Protein AF-A0A348USN7-F1 (afdb_monomer_lite)

Radius of gyration: 13.19 Å; chains: 1; bounding box: 30×33×33 Å

Foldseek 3Di:
DVVLLVLLVVLLVVDPQWDWDWDDDALAWIWIFIARNLQDPDPGQKIWIFGHVPVVQTKIKIKGQPVQFDDPVLQFDFDDLPPVGGIITMHIGRDDDPVVSVVVSVRSVSSNVSRND

Structure (mmCIF, N/CA/C/O backbone):
data_AF-A0A348USN7-F1
#
_entry.id   AF-A0A348USN7-F1
#
loop_
_atom_site.group_PDB
_atom_site.id
_atom_site.type_symbol
_atom_site.label_atom_id
_atom_site.label_alt_id
_atom_site.label_comp_id
_atom_site.label_asym_id
_atom_site.label_entity_id
_atom_site.label_seq_id
_atom_site.pdbx_PDB_ins_code
_atom_site.Cartn_x
_atom_site.Cartn_y
_atom_site.Cartn_z
_atom_site.occupancy
_atom_site.B_iso_or_equiv
_atom_site.auth_seq_id
_atom_site.auth_comp_id
_atom_site.auth_asym_id
_atom_site.auth_atom_id
_atom_site.pdbx_PDB_model_num
ATOM 1 N N . THR A 1 1 ? 11.207 -1.576 -9.093 1.00 89.50 1 THR A N 1
ATOM 2 C CA . THR A 1 1 ? 10.156 -1.742 -8.058 1.00 89.50 1 THR A CA 1
ATOM 3 C C . THR A 1 1 ? 10.518 -2.556 -6.808 1.00 89.50 1 THR A 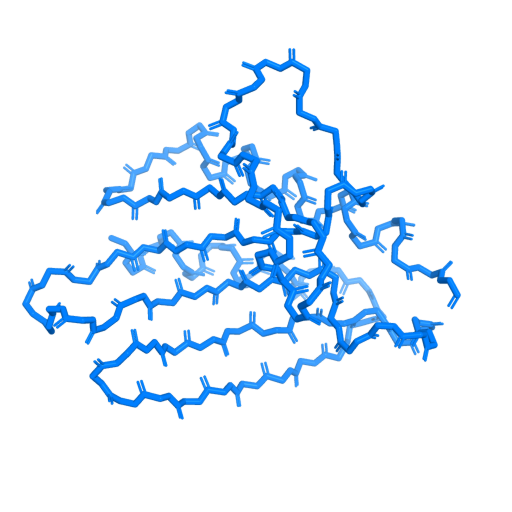C 1
ATOM 5 O O . THR A 1 1 ? 10.077 -2.179 -5.731 1.00 89.50 1 THR A O 1
ATOM 8 N N . ARG A 1 2 ? 11.350 -3.619 -6.836 1.00 93.31 2 ARG A N 1
ATOM 9 C CA . ARG A 1 2 ? 11.640 -4.427 -5.611 1.00 93.31 2 ARG A CA 1
ATOM 10 C C . ARG A 1 2 ? 12.094 -3.617 -4.381 1.00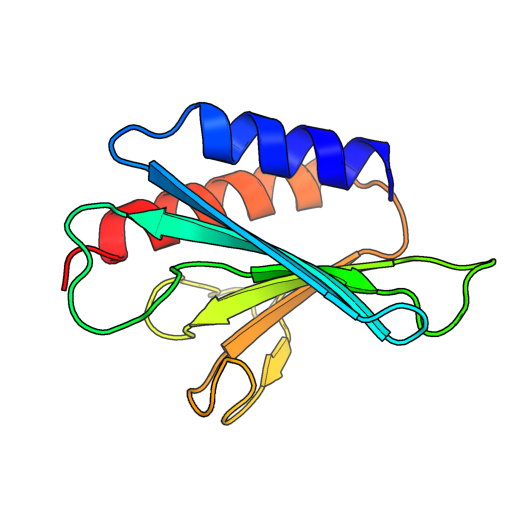 93.31 2 ARG A C 1
ATOM 12 O O . ARG A 1 2 ? 11.615 -3.870 -3.282 1.00 93.31 2 ARG A O 1
ATOM 19 N N . LYS A 1 3 ? 13.022 -2.664 -4.562 1.00 96.50 3 LYS A N 1
ATOM 20 C CA . LYS A 1 3 ? 13.516 -1.787 -3.479 1.00 96.50 3 LYS A CA 1
ATOM 21 C C . LYS A 1 3 ? 12.367 -0.990 -2.851 1.00 96.50 3 LYS A C 1
ATOM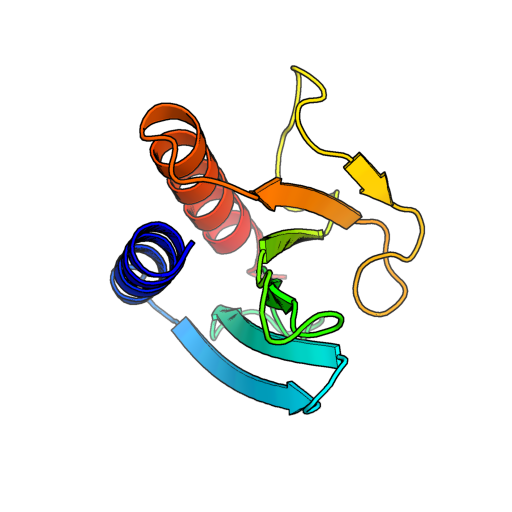 23 O O . LYS A 1 3 ? 12.215 -1.017 -1.636 1.00 96.50 3 LYS A O 1
ATOM 28 N N . ALA A 1 4 ? 11.542 -0.366 -3.692 1.00 97.19 4 ALA A N 1
ATOM 29 C CA . ALA A 1 4 ? 10.353 0.379 -3.290 1.00 97.19 4 ALA A CA 1
ATOM 30 C C . ALA A 1 4 ? 9.405 -0.477 -2.441 1.00 97.19 4 ALA A C 1
ATOM 32 O O . ALA A 1 4 ? 9.103 -0.115 -1.308 1.00 97.19 4 ALA A O 1
ATOM 33 N N . PHE A 1 5 ? 9.037 -1.666 -2.929 1.00 97.31 5 PHE A N 1
ATOM 34 C CA . PHE A 1 5 ? 8.171 -2.589 -2.192 1.00 97.31 5 PHE A CA 1
ATOM 35 C C . PHE A 1 5 ? 8.732 -2.930 -0.806 1.00 97.31 5 PHE A C 1
ATOM 37 O O . PHE A 1 5 ? 8.025 -2.844 0.194 1.00 97.31 5 PHE A O 1
ATOM 44 N N . THR A 1 6 ? 10.022 -3.278 -0.726 1.00 97.12 6 THR A N 1
ATOM 45 C CA . THR A 1 6 ? 10.671 -3.583 0.557 1.00 97.12 6 THR A CA 1
ATOM 46 C C . THR A 1 6 ? 10.632 -2.393 1.513 1.00 97.12 6 THR A C 1
ATOM 48 O O . THR A 1 6 ? 10.382 -2.579 2.698 1.00 97.12 6 THR A O 1
ATOM 51 N N . GLU A 1 7 ? 10.853 -1.172 1.028 1.00 98.50 7 GLU A N 1
ATOM 52 C CA . GLU A 1 7 ? 10.796 0.023 1.870 1.00 98.50 7 GLU A CA 1
ATOM 53 C C . GLU A 1 7 ? 9.389 0.340 2.382 1.00 98.50 7 GLU A C 1
ATOM 55 O O . GLU A 1 7 ? 9.249 0.708 3.549 1.00 98.50 7 GLU A O 1
ATOM 60 N N . LEU A 1 8 ? 8.362 0.169 1.548 1.00 98.38 8 LEU A N 1
ATOM 61 C CA . LEU A 1 8 ? 6.964 0.366 1.939 1.00 98.38 8 LEU A CA 1
ATOM 62 C C . LEU A 1 8 ? 6.527 -0.681 2.970 1.00 98.38 8 LEU A C 1
ATOM 64 O O . LEU A 1 8 ? 5.983 -0.331 4.014 1.00 98.38 8 LEU A O 1
ATOM 68 N N . VAL A 1 9 ? 6.840 -1.959 2.737 1.00 96.56 9 VAL A N 1
ATOM 69 C CA . VAL A 1 9 ? 6.549 -3.043 3.690 1.00 96.56 9 VAL A CA 1
ATOM 70 C C . VAL A 1 9 ? 7.300 -2.842 5.006 1.00 96.56 9 VAL A C 1
ATOM 72 O O . VAL A 1 9 ? 6.721 -3.006 6.079 1.00 96.56 9 VAL A O 1
ATOM 75 N N . ASN A 1 10 ? 8.577 -2.457 4.950 1.00 97.94 10 ASN A N 1
ATOM 76 C CA . ASN A 1 10 ? 9.351 -2.162 6.154 1.00 97.94 10 ASN A CA 1
ATOM 77 C C . ASN A 1 10 ? 8.734 -1.009 6.942 1.00 97.94 10 ASN A C 1
ATOM 79 O O . ASN A 1 10 ? 8.638 -1.118 8.159 1.00 97.94 10 ASN A O 1
ATOM 83 N N . HIS A 1 11 ? 8.291 0.054 6.263 1.00 98.56 11 HIS A N 1
ATOM 84 C CA . HIS A 1 11 ? 7.602 1.174 6.899 1.00 98.56 11 HIS A CA 1
ATOM 85 C C . HIS A 1 11 ? 6.321 0.726 7.600 1.00 98.56 11 HIS A C 1
ATOM 87 O O . HIS A 1 11 ? 6.155 0.997 8.785 1.00 98.56 11 HIS A O 1
ATOM 93 N N . VAL A 1 12 ? 5.466 -0.043 6.920 1.00 98.12 12 VAL A N 1
ATOM 94 C CA . VAL A 1 12 ? 4.246 -0.605 7.523 1.00 98.12 12 VAL A CA 1
ATOM 95 C C . VAL A 1 12 ? 4.564 -1.442 8.763 1.00 98.12 12 VAL A C 1
ATOM 97 O O . VAL A 1 12 ? 3.884 -1.317 9.775 1.00 98.12 12 VAL A O 1
ATOM 100 N N . ASN A 1 13 ? 5.629 -2.244 8.726 1.00 96.31 13 ASN A N 1
ATOM 101 C CA . ASN A 1 13 ? 6.066 -3.046 9.872 1.00 96.31 13 ASN 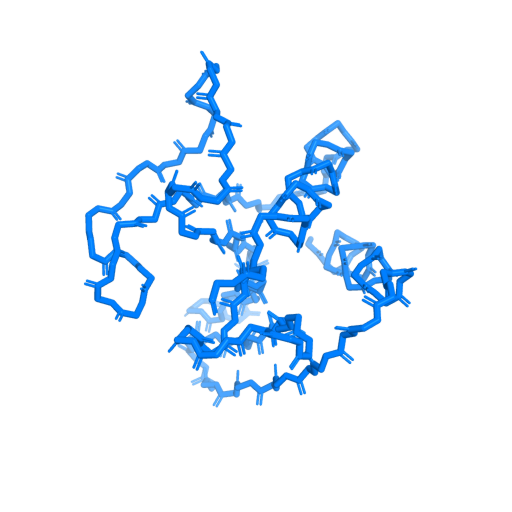A CA 1
ATOM 102 C C . ASN A 1 13 ? 6.605 -2.214 11.052 1.00 96.31 13 ASN A C 1
ATOM 104 O O . ASN A 1 13 ? 6.817 -2.774 12.127 1.00 96.31 13 ASN A O 1
ATOM 108 N N . THR A 1 14 ? 6.849 -0.909 10.878 1.00 97.88 14 THR A N 1
ATOM 109 C CA . THR A 1 14 ? 7.182 -0.004 11.993 1.00 97.88 14 THR A CA 1
ATOM 110 C C . THR A 1 14 ? 5.953 0.539 12.719 1.00 97.88 14 THR A C 1
ATOM 112 O O . THR A 1 14 ? 6.085 1.034 13.838 1.00 97.88 14 THR A O 1
ATOM 115 N N . LEU A 1 15 ? 4.768 0.445 12.109 1.00 97.88 15 LEU A N 1
ATOM 116 C CA . LEU A 1 15 ? 3.520 0.919 12.698 1.00 97.88 15 LEU A CA 1
ATOM 117 C C . LEU A 1 15 ? 3.055 -0.055 13.790 1.00 97.88 15 LEU A C 1
ATOM 119 O O . LEU A 1 15 ? 3.184 -1.275 13.657 1.00 97.88 15 LEU A O 1
ATOM 123 N N . SER A 1 16 ? 2.518 0.478 14.890 1.00 96.38 16 SER A N 1
ATOM 124 C CA . SER A 1 16 ? 1.938 -0.350 15.949 1.00 96.38 16 SER A CA 1
ATOM 125 C C . SER A 1 16 ? 0.579 -0.899 15.528 1.00 96.38 16 SER A C 1
ATOM 127 O O . SER A 1 16 ? -0.071 -0.371 14.627 1.00 96.38 16 SER A O 1
ATOM 129 N N . ASP A 1 17 ? 0.130 -1.954 16.209 1.00 96.88 17 ASP A N 1
ATOM 130 C CA . ASP A 1 17 ? -1.247 -2.436 16.076 1.00 96.88 17 ASP A CA 1
ATOM 131 C C . ASP A 1 17 ? -1.602 -2.856 14.642 1.00 96.88 17 ASP A C 1
ATOM 133 O O . ASP A 1 17 ? -2.698 -2.598 14.154 1.00 96.88 17 ASP A O 1
ATOM 137 N N . ILE A 1 18 ? -0.672 -3.536 13.967 1.00 96.81 18 ILE A N 1
ATOM 138 C CA . ILE A 1 18 ? -0.838 -4.024 12.596 1.00 96.81 18 ILE A CA 1
ATOM 139 C C . ILE A 1 18 ? -1.122 -5.529 12.569 1.00 96.81 18 ILE A C 1
ATOM 141 O O . ILE A 1 18 ? -0.441 -6.326 13.215 1.00 96.81 18 ILE A O 1
ATOM 145 N N . ALA A 1 19 ? -2.089 -5.920 11.742 1.00 95.88 19 ALA A N 1
ATOM 146 C CA . ALA A 1 19 ? -2.224 -7.263 11.193 1.00 95.88 19 ALA A CA 1
ATOM 147 C C . ALA A 1 19 ? -1.984 -7.221 9.677 1.00 95.88 19 ALA A C 1
ATOM 149 O O . ALA A 1 19 ? -2.288 -6.225 9.021 1.00 95.88 19 ALA A O 1
ATOM 150 N N . LEU A 1 20 ? -1.441 -8.303 9.118 1.00 95.31 20 LEU A N 1
ATOM 151 C CA . LEU A 1 20 ? -1.073 -8.382 7.706 1.00 95.31 20 LEU A CA 1
ATOM 152 C C . LEU A 1 20 ? -1.754 -9.569 7.039 1.00 95.31 20 LEU A C 1
ATOM 154 O O . LEU A 1 20 ? -1.688 -10.691 7.544 1.00 95.31 20 LEU A O 1
ATOM 158 N N . GLU A 1 21 ? -2.339 -9.324 5.874 1.00 96.69 21 GLU A N 1
ATOM 159 C CA . GLU A 1 21 ? -2.796 -10.361 4.958 1.00 96.69 21 GLU A CA 1
ATOM 160 C C . GLU A 1 21 ? -1.978 -10.300 3.662 1.00 96.69 21 GLU A C 1
ATOM 162 O O . GLU A 1 21 ? -1.680 -9.226 3.136 1.00 96.69 21 GLU A O 1
ATOM 167 N N . PHE A 1 22 ? -1.617 -11.471 3.139 1.00 96.75 22 PHE A N 1
ATOM 168 C CA . PHE A 1 22 ? -0.993 -11.607 1.830 1.00 96.75 22 PHE A CA 1
ATOM 169 C C . PHE A 1 22 ? -1.927 -12.364 0.891 1.00 96.75 22 PHE A C 1
ATOM 171 O O . PHE A 1 22 ? -2.339 -13.484 1.200 1.00 96.75 22 PHE A O 1
ATOM 178 N N . VAL A 1 23 ? -2.230 -11.773 -0.264 1.00 97.56 23 VAL A N 1
ATOM 179 C CA . VAL A 1 23 ? -3.094 -12.378 -1.283 1.00 97.56 23 VAL A CA 1
ATOM 180 C C . VAL A 1 23 ? -2.305 -12.539 -2.573 1.00 97.56 23 VAL A C 1
ATOM 182 O O . VAL A 1 23 ? -1.843 -11.569 -3.160 1.00 97.56 23 VAL A O 1
ATOM 185 N N . SER A 1 24 ? -2.160 -13.784 -3.019 1.00 96.81 24 SER A N 1
ATOM 186 C CA . SER A 1 24 ? -1.445 -14.128 -4.247 1.00 96.81 24 SER A CA 1
ATOM 187 C C . SER A 1 24 ? -2.429 -14.446 -5.364 1.00 96.81 24 SER A C 1
ATOM 189 O O . SER A 1 24 ? -3.272 -15.336 -5.219 1.00 96.81 24 SER A O 1
ATOM 191 N N . ARG A 1 25 ? -2.303 -13.735 -6.484 1.00 95.38 25 ARG A N 1
ATOM 192 C CA . ARG A 1 25 ? -3.020 -13.982 -7.737 1.00 95.38 25 ARG A CA 1
ATOM 193 C C . ARG A 1 25 ? -1.986 -14.012 -8.873 1.00 95.38 25 ARG A C 1
ATOM 195 O O . ARG A 1 25 ? -1.774 -12.986 -9.511 1.00 95.38 25 ARG A O 1
ATOM 202 N N . PRO A 1 26 ? -1.296 -15.146 -9.100 1.00 93.88 26 PRO A N 1
ATOM 203 C CA . PRO A 1 26 ? -0.253 -15.239 -10.124 1.00 93.88 26 PRO A CA 1
ATOM 204 C C . PRO A 1 26 ? -0.759 -14.822 -11.510 1.00 93.88 26 PRO A C 1
ATOM 206 O O . PRO A 1 26 ? -1.855 -15.231 -11.899 1.00 93.88 26 PRO A O 1
ATOM 209 N N . GLY A 1 27 ? 0.029 -14.025 -12.238 1.00 94.19 27 GLY A N 1
ATOM 210 C CA . GLY A 1 27 ? -0.387 -13.431 -13.515 1.00 94.19 27 GLY A CA 1
ATOM 211 C C . GLY A 1 27 ? -1.342 -12.236 -13.379 1.00 94.19 27 GLY A C 1
ATOM 212 O O . GLY A 1 27 ? -1.916 -11.801 -14.372 1.00 94.19 27 GLY A O 1
ATOM 213 N N . VAL A 1 28 ? -1.584 -11.762 -12.149 1.00 95.44 28 VAL A N 1
ATOM 214 C CA . VAL A 1 28 ? -2.440 -10.605 -11.848 1.00 95.44 28 VAL A CA 1
ATOM 215 C C . VAL A 1 28 ? -1.749 -9.692 -10.839 1.00 95.44 28 VAL A C 1
ATOM 217 O O . VAL A 1 28 ? -1.303 -8.610 -11.198 1.00 95.44 28 VAL A O 1
ATOM 220 N N . SER A 1 29 ? -1.648 -10.105 -9.571 1.00 97.19 29 SER A N 1
ATOM 221 C CA . SER A 1 29 ? -0.915 -9.347 -8.555 1.00 97.19 29 SER A CA 1
ATOM 222 C C . SER A 1 29 ? -0.569 -10.166 -7.311 1.00 97.19 29 SER A C 1
ATOM 224 O O . SER A 1 29 ? -1.199 -11.182 -6.997 1.00 97.19 29 SER A O 1
ATOM 226 N N . TYR A 1 30 ? 0.422 -9.685 -6.566 1.00 97.19 30 TYR A N 1
ATOM 227 C CA . TYR A 1 30 ? 0.729 -10.118 -5.207 1.00 97.19 30 TYR A CA 1
ATOM 228 C C . TYR A 1 30 ? 0.467 -8.953 -4.257 1.00 97.19 30 TYR A C 1
ATOM 230 O O . TYR A 1 30 ? 1.221 -7.980 -4.238 1.00 97.19 30 TYR A O 1
ATOM 238 N N . SER A 1 31 ? -0.603 -9.061 -3.476 1.00 97.62 31 SER A N 1
ATOM 239 C CA . SER A 1 31 ? -1.090 -8.000 -2.601 1.00 97.62 31 SER A CA 1
ATOM 240 C C . SER A 1 31 ? -0.587 -8.160 -1.177 1.00 97.62 31 SER A C 1
ATOM 242 O O . SER A 1 31 ? -0.809 -9.195 -0.543 1.00 97.62 31 SER A O 1
ATOM 244 N N . PHE A 1 32 ? -0.006 -7.095 -0.638 1.00 98.00 32 PHE A N 1
ATOM 245 C CA . PHE A 1 32 ? 0.267 -6.932 0.782 1.00 98.00 32 PHE A CA 1
ATOM 246 C C . PHE A 1 32 ? -0.762 -5.974 1.391 1.00 98.00 32 PHE A C 1
ATOM 248 O O . PHE A 1 32 ? -0.846 -4.807 1.008 1.00 98.00 32 PHE A O 1
ATOM 255 N N . ARG A 1 33 ? -1.579 -6.482 2.318 1.00 98.12 33 ARG A N 1
ATOM 256 C CA . ARG A 1 33 ? -2.776 -5.802 2.830 1.00 98.12 33 ARG A CA 1
ATOM 257 C C . ARG A 1 33 ? -2.662 -5.578 4.336 1.00 98.12 33 ARG A C 1
ATOM 259 O O . ARG A 1 33 ? -3.028 -6.465 5.114 1.00 98.12 33 ARG A O 1
ATOM 266 N N . PRO A 1 34 ? -2.114 -4.437 4.774 1.00 98.06 34 PRO A N 1
ATOM 267 C CA . PRO A 1 34 ? -2.098 -4.099 6.183 1.00 98.06 34 PRO A CA 1
ATOM 268 C C . PRO A 1 34 ? -3.456 -3.631 6.693 1.00 98.06 34 PRO A C 1
ATOM 270 O O . PRO A 1 34 ? -4.196 -2.914 6.020 1.00 98.06 34 PRO A O 1
ATOM 273 N N . ARG A 1 35 ? -3.749 -4.020 7.930 1.00 97.75 35 ARG A N 1
ATOM 274 C CA . ARG A 1 35 ? -4.952 -3.664 8.676 1.00 97.75 35 ARG A CA 1
ATOM 275 C C . ARG A 1 35 ? -4.559 -3.187 10.066 1.00 97.75 35 ARG A C 1
ATOM 277 O O . ARG A 1 35 ? -3.720 -3.812 10.713 1.00 97.75 35 ARG A O 1
ATOM 284 N N . HIS A 1 36 ? -5.206 -2.134 10.554 1.00 97.50 36 HIS A N 1
ATOM 285 C CA . HIS A 1 36 ? -5.088 -1.748 11.956 1.00 97.50 36 HIS A CA 1
ATOM 286 C C . HIS A 1 36 ? -5.896 -2.740 12.816 1.00 97.50 36 HIS A C 1
ATOM 288 O O . HIS A 1 36 ? -7.040 -3.052 12.498 1.00 97.50 36 HIS A O 1
ATOM 294 N N . THR A 1 37 ? -5.364 -3.260 13.922 1.00 96.44 37 THR A N 1
ATOM 295 C CA . THR A 1 37 ? -6.036 -4.305 14.728 1.00 96.44 37 THR A CA 1
ATOM 296 C C . THR A 1 37 ? -7.384 -3.849 15.295 1.00 96.44 37 THR A C 1
ATOM 298 O O . THR A 1 37 ? -8.302 -4.655 15.415 1.00 96.44 37 THR A O 1
ATOM 301 N N . ALA A 1 38 ? -7.517 -2.555 15.599 1.00 95.62 38 ALA A N 1
ATOM 302 C CA . ALA A 1 38 ? -8.773 -1.920 16.014 1.00 95.62 38 ALA A CA 1
ATOM 303 C C . ALA A 1 38 ? -9.777 -1.621 14.878 1.00 95.62 38 ALA A C 1
ATOM 305 O O . ALA A 1 38 ? -10.910 -1.256 15.169 1.00 95.62 38 ALA A O 1
ATOM 306 N N . GLN A 1 39 ? -9.397 -1.763 13.607 1.00 93.81 39 GLN A N 1
ATOM 307 C CA . GLN A 1 39 ? -10.280 -1.503 12.468 1.00 93.81 39 GLN A CA 1
ATOM 308 C C . GLN A 1 39 ? -11.380 -2.566 12.408 1.00 93.81 39 GLN A C 1
ATOM 310 O O . GLN A 1 39 ? -11.057 -3.751 12.297 1.00 93.81 39 GLN A O 1
ATOM 315 N N . ALA A 1 40 ? -12.662 -2.190 12.468 1.00 87.44 40 ALA A N 1
ATOM 316 C CA . ALA A 1 40 ? -13.756 -3.167 12.535 1.00 87.44 40 ALA A CA 1
ATOM 317 C C . ALA A 1 40 ? -14.440 -3.433 11.184 1.00 87.44 40 ALA A C 1
ATOM 319 O O . ALA A 1 40 ? -14.836 -4.569 10.917 1.00 87.44 40 ALA A O 1
ATOM 320 N N .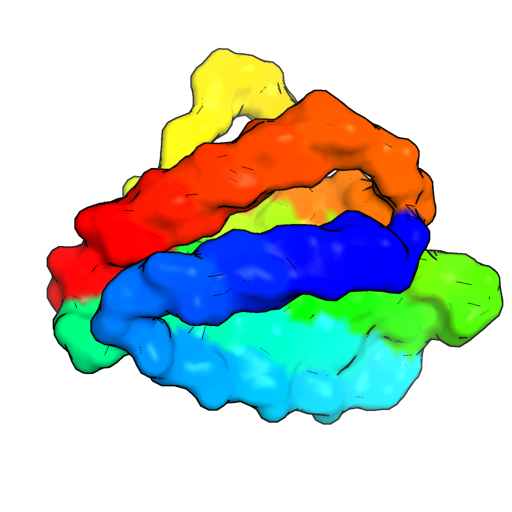 LYS A 1 41 ? -14.584 -2.402 10.342 1.00 90.12 41 LYS A N 1
ATOM 321 C CA . LYS A 1 41 ? -15.418 -2.458 9.126 1.00 90.12 41 LYS A CA 1
ATOM 322 C C . LYS A 1 41 ? -14.677 -2.982 7.899 1.00 90.12 41 LYS A C 1
ATOM 324 O O . LYS A 1 41 ? -15.127 -3.926 7.256 1.00 90.12 41 LYS A O 1
ATOM 329 N N . ARG A 1 42 ? -13.547 -2.355 7.576 1.00 95.12 42 ARG A N 1
ATOM 330 C CA . ARG A 1 42 ? -12.750 -2.643 6.378 1.00 95.12 42 ARG A CA 1
ATOM 331 C C . ARG A 1 42 ? -11.677 -3.704 6.691 1.00 95.12 42 ARG A C 1
ATOM 333 O O . ARG A 1 42 ? -11.200 -3.763 7.827 1.00 95.12 42 ARG A O 1
ATOM 340 N N . PRO A 1 43 ? -11.277 -4.552 5.729 1.00 95.56 43 PRO A N 1
ATOM 341 C CA . PRO A 1 43 ? -10.298 -5.616 5.969 1.00 95.56 43 PRO A CA 1
ATOM 342 C C . PRO A 1 43 ? -8.832 -5.154 5.894 1.00 95.56 43 PRO A C 1
ATOM 344 O O . PRO A 1 43 ? -7.950 -5.929 6.247 1.00 95.56 43 PRO A O 1
ATOM 347 N N . LEU A 1 44 ? -8.572 -3.928 5.436 1.00 97.81 44 LEU A N 1
ATOM 348 C CA . LEU A 1 44 ? -7.253 -3.313 5.241 1.00 97.81 44 LEU A CA 1
ATOM 349 C C . LEU A 1 44 ? -7.394 -1.787 5.278 1.00 97.81 44 LEU A C 1
ATOM 351 O O . LEU A 1 44 ? -8.501 -1.304 5.064 1.00 97.81 44 LEU A O 1
ATOM 355 N N . PHE A 1 45 ? -6.325 -1.030 5.511 1.00 97.94 45 PHE A N 1
ATOM 356 C CA . PHE A 1 45 ? -6.316 0.434 5.305 1.00 97.94 45 PHE A CA 1
ATOM 357 C C . PHE A 1 45 ? -5.536 0.858 4.055 1.00 97.94 45 PHE A C 1
ATOM 359 O O . PHE A 1 45 ? -5.694 1.975 3.573 1.00 97.94 45 PHE A O 1
ATOM 366 N N . ALA A 1 46 ? -4.710 -0.042 3.520 1.00 98.38 46 ALA A N 1
ATOM 367 C CA . ALA A 1 46 ? -3.990 0.127 2.268 1.00 98.38 46 ALA A CA 1
ATOM 368 C C . ALA A 1 46 ? -3.816 -1.231 1.576 1.00 98.38 46 ALA A C 1
ATOM 370 O O . ALA A 1 46 ? -3.837 -2.281 2.225 1.00 98.38 46 ALA A O 1
ATOM 371 N N . MET A 1 47 ? -3.621 -1.218 0.263 1.00 98.50 47 MET A N 1
ATOM 372 C CA . MET A 1 47 ? -3.265 -2.381 -0.540 1.00 98.50 47 MET A CA 1
ATOM 373 C C . MET A 1 47 ? -2.001 -2.046 -1.328 1.00 98.50 47 MET A C 1
ATOM 375 O O . MET A 1 47 ? -2.027 -1.180 -2.194 1.00 98.50 47 MET A O 1
ATOM 379 N N . VAL A 1 48 ? -0.895 -2.709 -0.989 1.00 98.19 48 VAL A N 1
ATOM 380 C CA . VAL A 1 48 ? 0.391 -2.576 -1.682 1.00 98.19 48 VAL A CA 1
ATOM 381 C C . VAL A 1 48 ? 0.537 -3.774 -2.613 1.00 98.19 48 VAL A C 1
ATOM 383 O O . VAL A 1 48 ? 0.888 -4.871 -2.171 1.00 98.19 48 VAL A O 1
ATOM 386 N N . ASP A 1 49 ? 0.240 -3.571 -3.890 1.00 97.56 49 ASP A N 1
ATOM 387 C CA . ASP A 1 49 ? 0.267 -4.607 -4.914 1.00 97.56 49 ASP A CA 1
ATOM 388 C C . ASP A 1 49 ? 1.579 -4.573 -5.692 1.00 97.56 49 ASP A C 1
ATOM 390 O O . ASP A 1 49 ? 2.023 -3.526 -6.154 1.00 97.56 49 ASP A O 1
ATOM 394 N N . VAL A 1 50 ? 2.177 -5.749 -5.880 1.00 97.88 50 VAL A N 1
ATOM 395 C CA . VAL A 1 50 ? 3.081 -5.997 -7.006 1.00 97.88 50 VAL A CA 1
ATOM 396 C C . VAL A 1 50 ? 2.218 -6.503 -8.149 1.00 97.88 50 VAL A C 1
ATOM 398 O O . VAL A 1 50 ? 1.706 -7.623 -8.065 1.00 97.88 50 VAL A O 1
ATOM 401 N N . ILE A 1 51 ? 2.037 -5.694 -9.184 1.00 97.88 51 ILE A N 1
ATOM 402 C CA . ILE A 1 51 ? 1.278 -6.083 -10.369 1.00 97.88 51 ILE A CA 1
ATOM 403 C C . ILE A 1 51 ? 2.145 -7.024 -11.217 1.00 97.88 51 ILE A C 1
ATOM 405 O O . ILE A 1 51 ? 3.347 -6.810 -11.379 1.00 97.88 51 ILE A O 1
ATOM 409 N N . ASP A 1 52 ? 1.546 -8.135 -11.646 1.00 95.56 52 ASP A N 1
ATOM 410 C CA . ASP A 1 52 ? 2.197 -9.281 -12.307 1.00 95.56 52 ASP A CA 1
ATOM 411 C C . ASP A 1 52 ? 1.469 -9.640 -13.612 1.00 95.56 52 ASP A C 1
ATOM 413 O O . ASP A 1 52 ? 1.384 -10.812 -13.973 1.00 95.56 52 ASP A O 1
ATOM 417 N N . ASP A 1 53 ? 0.882 -8.646 -14.279 1.00 93.19 53 ASP A N 1
ATOM 418 C CA . ASP A 1 53 ? 0.223 -8.790 -15.580 1.00 93.19 53 ASP A CA 1
ATOM 419 C C . ASP A 1 53 ? 1.234 -9.026 -16.716 1.00 93.19 53 ASP A C 1
ATOM 421 O O . ASP A 1 53 ? 0.984 -9.858 -17.592 1.00 93.19 53 ASP A O 1
ATOM 425 N N . ASP A 1 54 ? 2.403 -8.385 -16.640 1.00 93.44 54 ASP A N 1
ATOM 426 C CA . ASP A 1 54 ? 3.623 -8.765 -17.353 1.00 93.44 54 ASP A CA 1
ATOM 427 C C . ASP A 1 54 ? 4.719 -9.196 -16.350 1.00 93.44 54 ASP A C 1
ATOM 429 O O . ASP A 1 54 ? 5.296 -8.361 -15.645 1.00 93.44 54 ASP A O 1
ATOM 433 N N . PRO A 1 55 ? 5.046 -10.501 -16.254 1.00 87.12 55 PRO A N 1
ATOM 434 C CA . PRO A 1 55 ? 6.087 -10.990 -15.351 1.00 87.12 55 PRO A CA 1
ATOM 435 C C . PRO A 1 55 ? 7.485 -10.409 -15.605 1.00 87.12 55 PRO A C 1
ATOM 437 O O . PRO A 1 55 ? 8.309 -10.425 -14.681 1.00 87.12 55 PRO A O 1
ATOM 440 N N . ASP A 1 56 ? 7.755 -9.925 -16.822 1.00 91.81 56 ASP A N 1
ATOM 441 C CA . ASP A 1 56 ? 9.026 -9.301 -17.192 1.00 91.81 56 ASP A CA 1
ATOM 442 C C . ASP A 1 56 ? 9.060 -7.796 -16.850 1.00 91.81 56 ASP A C 1
ATOM 444 O O . ASP A 1 56 ? 10.152 -7.228 -16.759 1.00 91.81 56 ASP A O 1
ATOM 448 N N . ASP A 1 57 ? 7.905 -7.172 -16.569 1.00 93.75 57 ASP A N 1
ATOM 449 C CA . ASP A 1 57 ? 7.767 -5.732 -16.298 1.00 93.75 57 ASP A CA 1
ATOM 450 C C . ASP A 1 57 ? 6.840 -5.418 -15.104 1.00 93.75 57 ASP A C 1
ATOM 452 O O . ASP A 1 57 ? 5.851 -4.690 -15.183 1.00 93.75 57 ASP A O 1
ATOM 456 N N . ARG A 1 58 ? 7.165 -5.994 -13.941 1.00 95.56 58 ARG A N 1
ATOM 457 C CA . ARG A 1 58 ? 6.382 -5.800 -12.709 1.00 95.56 58 ARG A CA 1
ATOM 458 C C . ARG A 1 58 ? 6.489 -4.389 -12.140 1.00 95.56 58 ARG A C 1
ATOM 460 O O . ARG A 1 58 ? 7.570 -3.949 -11.714 1.00 95.56 58 ARG A O 1
ATOM 467 N N . TRP A 1 59 ? 5.334 -3.779 -11.921 1.00 97.56 59 TRP A N 1
ATOM 468 C CA . TRP A 1 59 ? 5.176 -2.465 -11.307 1.00 97.56 59 TRP A CA 1
ATOM 469 C C . TRP A 1 59 ? 4.429 -2.543 -9.960 1.00 97.56 59 TRP A C 1
ATOM 471 O O . TRP A 1 59 ? 3.993 -3.621 -9.543 1.00 97.56 59 TRP A O 1
ATOM 481 N N . LEU A 1 60 ? 4.371 -1.439 -9.205 1.00 98.31 60 LEU A N 1
ATOM 482 C CA . LEU A 1 60 ? 3.640 -1.378 -7.931 1.00 98.31 60 LEU A CA 1
ATOM 483 C C . LEU A 1 60 ? 2.403 -0.503 -8.051 1.00 98.31 60 LEU A C 1
ATOM 485 O O . LEU A 1 60 ? 2.508 0.596 -8.577 1.00 98.31 60 LEU A O 1
ATOM 489 N N . SER A 1 61 ? 1.294 -0.941 -7.465 1.00 97.94 61 SER A N 1
ATOM 490 C CA . SER A 1 61 ? 0.123 -0.092 -7.236 1.00 97.94 61 SER A CA 1
ATOM 491 C C . SER A 1 61 ? -0.147 -0.018 -5.737 1.00 97.94 61 SER A C 1
ATOM 493 O O . SER A 1 61 ? -0.240 -1.050 -5.065 1.00 97.94 61 SER A O 1
ATOM 495 N N . ILE A 1 62 ? -0.211 1.190 -5.183 1.00 98.50 62 ILE A N 1
ATOM 496 C CA . ILE A 1 62 ? -0.489 1.427 -3.767 1.00 98.50 62 ILE A CA 1
ATOM 497 C C . ILE A 1 62 ? -1.834 2.131 -3.674 1.00 98.50 62 ILE A C 1
ATOM 499 O O . ILE A 1 62 ? -1.926 3.321 -3.958 1.00 98.50 62 ILE A O 1
ATOM 503 N N . CYS A 1 63 ? -2.867 1.406 -3.256 1.00 98.50 63 CYS A N 1
ATOM 504 C CA . CYS A 1 63 ? -4.218 1.945 -3.138 1.00 98.50 63 CYS A CA 1
ATOM 505 C C . CYS A 1 63 ? -4.631 2.132 -1.680 1.00 98.50 63 CYS A C 1
ATOM 507 O O . CYS A 1 63 ? -4.432 1.252 -0.836 1.00 98.50 63 CYS A O 1
ATOM 509 N N . PHE A 1 64 ? -5.286 3.255 -1.416 1.00 98.50 64 PHE A N 1
ATOM 510 C CA . PHE A 1 64 ? -5.945 3.592 -0.159 1.00 98.50 64 PHE A CA 1
ATOM 511 C C . PHE A 1 64 ? -7.432 3.806 -0.416 1.00 98.50 64 PHE A C 1
ATOM 513 O O . PHE A 1 64 ? -7.817 4.145 -1.534 1.00 98.50 64 PHE A O 1
ATOM 520 N N . TYR A 1 65 ? -8.267 3.664 0.612 1.00 98.00 65 TYR A N 1
ATOM 521 C CA . TYR A 1 65 ? -9.619 4.216 0.529 1.00 98.00 65 TYR A CA 1
ATOM 522 C C . TYR A 1 65 ? -9.504 5.739 0.448 1.00 98.00 65 TYR A C 1
ATOM 524 O O . TYR A 1 65 ? -8.706 6.334 1.180 1.00 98.00 65 TYR A O 1
ATOM 532 N N . ALA A 1 66 ? -10.261 6.362 -0.454 1.00 97.25 66 ALA A N 1
ATOM 533 C CA . ALA A 1 66 ? -10.128 7.787 -0.755 1.00 97.25 66 ALA A CA 1
ATOM 534 C C . ALA A 1 66 ? -10.383 8.693 0.467 1.00 97.25 66 ALA A C 1
ATOM 536 O O . ALA A 1 66 ? -9.885 9.812 0.523 1.00 97.25 66 ALA A O 1
ATOM 537 N N . ASP A 1 67 ? -11.128 8.210 1.464 1.00 96.56 67 ASP A N 1
ATOM 538 C CA . ASP A 1 67 ? -11.419 8.910 2.718 1.00 96.56 67 ASP A CA 1
ATOM 539 C C . ASP A 1 67 ? -10.333 8.753 3.798 1.00 96.56 67 ASP A C 1
ATOM 541 O O . ASP A 1 67 ? -10.350 9.493 4.783 1.00 96.56 67 ASP A O 1
ATOM 545 N N . LEU A 1 68 ? -9.384 7.825 3.636 1.00 97.12 68 LEU A N 1
ATOM 546 C CA . LEU A 1 68 ? -8.322 7.581 4.620 1.00 97.12 68 LEU A CA 1
ATOM 547 C C . LEU A 1 68 ? -7.051 8.398 4.376 1.00 97.12 68 LEU A C 1
ATOM 549 O O . LEU A 1 68 ? -6.215 8.478 5.278 1.00 97.12 68 LEU A O 1
ATOM 553 N N . VAL A 1 69 ? -6.894 9.000 3.197 1.00 97.75 69 VAL A N 1
ATOM 554 C CA . VAL A 1 69 ? -5.707 9.779 2.825 1.00 97.75 69 VAL A CA 1
ATOM 555 C C . VAL A 1 69 ? -6.083 11.109 2.194 1.00 97.75 69 VAL A C 1
ATOM 557 O O . VAL A 1 69 ? -7.084 11.228 1.494 1.00 97.75 69 VAL A O 1
ATOM 560 N N . THR A 1 70 ? -5.248 12.119 2.410 1.00 97.19 70 THR A N 1
ATOM 561 C CA . THR A 1 70 ? -5.365 13.407 1.726 1.00 97.19 70 THR A CA 1
ATOM 562 C C . THR A 1 70 ? -4.434 13.462 0.523 1.00 97.19 70 THR A C 1
ATOM 564 O O . THR A 1 70 ? -3.250 13.155 0.633 1.00 97.19 70 THR A O 1
ATOM 567 N N . ASP A 1 71 ? -4.933 13.916 -0.622 1.00 95.50 71 ASP A N 1
ATOM 568 C CA . ASP A 1 71 ? -4.107 14.144 -1.810 1.00 95.50 71 ASP A CA 1
ATOM 569 C C . ASP A 1 71 ? -4.443 15.494 -2.468 1.00 95.50 71 ASP A C 1
ATOM 571 O O . ASP A 1 71 ? -5.108 15.560 -3.499 1.00 95.50 71 ASP A O 1
ATOM 575 N N . PRO A 1 72 ? -4.032 16.620 -1.855 1.00 93.38 72 PRO A N 1
ATOM 576 C CA . PRO A 1 72 ? -4.379 17.953 -2.348 1.00 93.38 72 PRO A CA 1
ATOM 577 C C . PRO A 1 72 ? -3.674 18.324 -3.659 1.00 93.38 72 PRO A C 1
ATOM 579 O O . PRO A 1 72 ? -4.018 19.337 -4.264 1.00 93.38 72 PRO A O 1
ATOM 582 N N . GLN A 1 73 ? -2.646 17.567 -4.047 1.00 93.69 73 GLN A N 1
ATOM 583 C CA . GLN A 1 73 ? -1.904 17.775 -5.287 1.00 93.69 73 GLN A CA 1
ATOM 584 C C . GLN A 1 73 ? -2.395 16.862 -6.414 1.00 93.69 73 GLN A C 1
ATOM 586 O O . GLN A 1 73 ? -1.861 16.979 -7.514 1.00 93.69 73 GLN A O 1
ATOM 591 N N . GLU A 1 74 ? -3.396 16.012 -6.143 1.00 93.81 74 GLU A N 1
ATOM 592 C CA . GLU A 1 74 ? -3.978 15.060 -7.097 1.00 93.81 74 GLU A CA 1
ATOM 593 C C . GLU A 1 74 ? -2.885 14.227 -7.789 1.00 93.81 74 GLU A C 1
ATOM 595 O O . GLU A 1 74 ? -2.861 14.076 -9.010 1.00 93.81 74 GLU A O 1
ATOM 600 N N . GLN A 1 75 ? -1.913 13.758 -6.996 1.00 94.56 75 GLN A N 1
ATOM 601 C CA . GLN A 1 75 ? -0.818 12.910 -7.469 1.00 94.56 75 GLN A CA 1
ATOM 602 C C . GLN A 1 75 ? -1.267 11.465 -7.702 1.00 94.56 75 GLN A C 1
ATOM 604 O O . GLN A 1 75 ? -0.638 10.755 -8.482 1.00 94.56 75 GLN A O 1
ATOM 609 N N . GLY A 1 76 ? -2.306 11.025 -6.995 1.00 96.00 76 GLY A N 1
ATOM 610 C CA . GLY A 1 76 ? -2.890 9.702 -7.117 1.00 96.00 76 GLY A CA 1
ATOM 611 C C . GLY A 1 76 ? -4.082 9.691 -8.061 1.00 96.00 76 GLY A C 1
ATOM 612 O O . GLY A 1 76 ? -4.837 10.659 -8.178 1.00 96.00 76 GLY A O 1
ATOM 613 N N . ASP A 1 77 ? -4.299 8.543 -8.685 1.00 97.56 77 ASP A N 1
ATOM 614 C CA . ASP A 1 77 ? -5.482 8.290 -9.484 1.00 97.56 77 ASP A CA 1
ATOM 615 C C . ASP A 1 77 ? -6.684 8.040 -8.570 1.00 97.56 77 ASP A C 1
ATOM 617 O O . ASP A 1 77 ? -6.690 7.132 -7.731 1.00 97.56 77 ASP A O 1
ATOM 621 N N . HIS A 1 78 ? -7.733 8.844 -8.744 1.00 96.94 78 HIS A N 1
ATOM 622 C CA . HIS A 1 78 ? -9.011 8.617 -8.081 1.00 96.94 78 HIS A CA 1
ATOM 623 C C . HIS A 1 78 ? -9.815 7.569 -8.855 1.00 96.94 78 HIS A C 1
ATOM 625 O O . HIS A 1 78 ? -10.304 7.828 -9.959 1.00 96.94 78 HIS A O 1
ATOM 631 N N . VAL A 1 79 ? -9.990 6.392 -8.260 1.00 97.06 79 VAL A N 1
ATOM 632 C CA . VAL A 1 79 ? -10.641 5.240 -8.890 1.00 97.06 79 VAL A CA 1
ATOM 633 C C . VAL A 1 79 ? -11.954 4.937 -8.161 1.00 97.06 79 VAL A C 1
ATOM 635 O O . VAL A 1 79 ? -11.921 4.382 -7.058 1.00 97.06 79 VAL A O 1
ATOM 638 N N . PRO A 1 80 ? -13.119 5.278 -8.747 1.00 97.31 80 PRO A N 1
ATOM 639 C CA . PRO A 1 80 ? -14.412 4.924 -8.171 1.00 97.31 80 PRO A CA 1
ATOM 640 C C . PRO A 1 80 ? -14.553 3.411 -7.994 1.00 97.31 80 PRO A C 1
ATOM 642 O O . PRO A 1 80 ? -14.229 2.656 -8.912 1.00 97.31 80 PRO A O 1
ATOM 645 N N . GLU A 1 81 ? -15.015 2.977 -6.819 1.00 96.75 81 GLU A N 1
ATOM 646 C CA . GLU A 1 81 ? -15.111 1.555 -6.428 1.00 96.75 81 GLU A CA 1
ATOM 647 C C . GLU A 1 81 ? -13.792 0.750 -6.584 1.00 96.75 81 GLU A C 1
ATOM 649 O O . GLU A 1 81 ? -13.797 -0.486 -6.636 1.00 96.75 81 GLU A O 1
ATOM 654 N N . GLY A 1 82 ? -12.646 1.439 -6.653 1.00 93.44 82 GLY A N 1
ATOM 655 C CA . GLY A 1 82 ? -11.339 0.863 -6.975 1.00 93.44 82 GLY A CA 1
ATOM 656 C C . GLY A 1 82 ? -10.736 -0.031 -5.892 1.00 93.44 82 GLY A C 1
ATOM 657 O O . GLY A 1 82 ? -9.868 -0.853 -6.192 1.00 93.44 82 GLY A O 1
ATOM 658 N N . LEU A 1 83 ? -11.202 0.070 -4.643 1.00 96.88 83 LEU A N 1
ATOM 659 C CA . LEU A 1 83 ? -10.689 -0.719 -3.527 1.00 96.88 83 LEU A CA 1
ATOM 660 C C . LEU A 1 83 ? -11.824 -1.440 -2.808 1.00 96.88 83 LEU A C 1
ATOM 662 O O . LEU A 1 83 ? -12.539 -0.877 -1.989 1.00 96.88 83 LEU A O 1
ATOM 666 N N . LEU A 1 84 ? -11.970 -2.731 -3.119 1.00 95.12 84 LEU A N 1
ATOM 667 C CA . LEU A 1 84 ? -12.978 -3.616 -2.519 1.00 95.12 84 LEU A CA 1
ATOM 668 C C . LEU A 1 84 ? -14.424 -3.084 -2.626 1.00 95.12 84 LEU A C 1
ATOM 670 O O . LEU A 1 84 ? -15.251 -3.375 -1.764 1.00 95.12 84 LEU A O 1
ATOM 674 N N . GLY A 1 85 ? -14.736 -2.372 -3.715 1.00 96.25 85 GLY A N 1
ATOM 675 C CA . GLY A 1 85 ? -16.060 -1.794 -3.963 1.00 96.25 85 GLY A CA 1
ATOM 676 C C . GLY A 1 85 ? -16.266 -0.405 -3.355 1.00 96.25 85 GLY A C 1
ATOM 677 O O . GLY A 1 85 ? -17.382 0.098 -3.386 1.00 96.25 85 GLY A O 1
ATOM 678 N N . GLU A 1 86 ? -15.215 0.210 -2.809 1.00 97.69 86 GLU A N 1
ATOM 679 C CA . GLU A 1 86 ? -15.214 1.589 -2.320 1.00 97.69 86 GLU A CA 1
ATOM 680 C C . GLU A 1 86 ? -14.236 2.452 -3.129 1.00 97.69 86 GLU A C 1
ATOM 682 O O . GLU A 1 86 ? -13.303 1.939 -3.756 1.00 97.69 86 GLU A O 1
ATOM 687 N N . ASP A 1 87 ? -14.466 3.764 -3.129 1.00 98.12 87 ASP A N 1
ATOM 688 C CA . ASP A 1 87 ? -13.629 4.726 -3.845 1.00 98.12 87 ASP A CA 1
ATOM 689 C C . ASP A 1 87 ? -12.193 4.710 -3.318 1.00 98.12 87 ASP A C 1
ATOM 691 O O . ASP A 1 87 ? -11.945 4.659 -2.108 1.00 98.12 87 ASP A O 1
ATOM 695 N N . ALA A 1 88 ? -11.243 4.767 -4.247 1.00 98.25 88 ALA A N 1
ATOM 696 C CA . ALA A 1 88 ? -9.831 4.618 -3.955 1.00 98.25 88 ALA A CA 1
ATOM 697 C C . ALA A 1 88 ? -9.003 5.795 -4.464 1.00 98.25 88 ALA A C 1
ATOM 699 O O . ALA A 1 88 ? -9.321 6.407 -5.483 1.00 98.25 88 ALA A O 1
ATOM 700 N N . CYS A 1 89 ? -7.900 6.049 -3.769 1.00 98.44 89 CYS A N 1
ATOM 701 C CA . CYS A 1 89 ? -6.789 6.852 -4.257 1.00 98.44 89 CYS A CA 1
ATOM 702 C C . CYS A 1 89 ? -5.593 5.910 -4.446 1.00 98.44 89 CYS A C 1
ATOM 704 O O . CYS A 1 89 ? -5.127 5.305 -3.473 1.00 98.44 89 CYS A O 1
ATOM 706 N N . CYS A 1 90 ? -5.162 5.724 -5.694 1.00 98.38 90 CYS A N 1
ATOM 707 C CA . CYS A 1 90 ? -4.133 4.762 -6.079 1.00 98.38 90 CYS A CA 1
ATOM 708 C C . CYS A 1 90 ? -2.902 5.462 -6.653 1.00 98.38 90 CYS A C 1
ATOM 710 O O . CYS A 1 90 ? -3.013 6.430 -7.397 1.00 98.38 90 CYS A O 1
ATOM 712 N N . PHE A 1 91 ? -1.725 4.953 -6.310 1.00 98.19 91 PHE A N 1
ATOM 713 C CA . PHE A 1 91 ? -0.445 5.478 -6.768 1.00 98.19 91 PHE A CA 1
ATOM 714 C C . PHE A 1 91 ? 0.342 4.369 -7.450 1.00 98.19 91 PHE A C 1
ATOM 716 O O . PHE A 1 91 ? 0.680 3.361 -6.817 1.00 98.19 91 PHE A O 1
ATOM 723 N N . ASP A 1 92 ? 0.652 4.581 -8.722 1.00 97.50 92 ASP A N 1
ATOM 724 C CA . ASP A 1 92 ? 1.344 3.611 -9.556 1.00 97.50 92 ASP A CA 1
ATOM 725 C C . ASP A 1 92 ? 2.828 3.965 -9.669 1.00 97.50 92 ASP A C 1
ATOM 727 O O . ASP A 1 92 ? 3.202 5.106 -9.929 1.00 97.50 92 ASP A O 1
ATOM 731 N N . MET A 1 93 ? 3.691 2.968 -9.483 1.00 97.19 93 MET A N 1
ATOM 732 C CA . MET A 1 93 ? 5.140 3.136 -9.476 1.00 97.19 93 MET A CA 1
ATOM 733 C C . MET A 1 93 ? 5.808 2.090 -10.368 1.00 97.19 93 MET A C 1
ATOM 735 O O . MET A 1 93 ? 5.896 0.905 -10.029 1.00 97.19 93 MET A O 1
ATOM 739 N N . TYR A 1 94 ? 6.343 2.561 -11.491 1.00 95.88 94 TYR A N 1
ATOM 740 C CA . TYR A 1 94 ? 7.045 1.746 -12.486 1.00 95.88 94 TYR A CA 1
ATOM 741 C C . TYR A 1 94 ? 8.551 1.652 -12.185 1.00 95.88 94 TYR A C 1
ATOM 743 O O . TYR A 1 94 ? 9.176 0.599 -12.325 1.00 95.88 94 TYR A O 1
ATOM 751 N N . GLU A 1 95 ? 9.139 2.720 -11.644 1.00 95.81 95 GLU A N 1
ATOM 752 C CA . GLU A 1 95 ? 10.556 2.797 -11.279 1.00 95.81 95 GLU A CA 1
ATOM 753 C C . GLU A 1 95 ? 10.738 3.234 -9.822 1.00 95.81 95 GLU A C 1
ATOM 755 O O . GLU A 1 95 ? 9.792 3.606 -9.147 1.00 95.81 95 GLU A O 1
ATOM 760 N N . TYR A 1 96 ? 11.948 3.107 -9.274 1.00 97.06 96 TYR A N 1
ATOM 761 C CA . TYR A 1 96 ? 12.190 3.566 -7.905 1.00 97.06 96 TYR A CA 1
ATOM 762 C C . TYR A 1 96 ? 12.416 5.079 -7.888 1.00 97.06 96 TYR A C 1
ATOM 764 O O . TYR A 1 96 ? 13.403 5.539 -8.461 1.00 97.06 96 TYR A O 1
ATOM 772 N N . ASP A 1 97 ? 11.581 5.801 -7.146 1.00 97.38 97 ASP A N 1
ATOM 773 C CA . ASP A 1 97 ? 11.753 7.223 -6.855 1.00 97.38 97 ASP A CA 1
ATOM 774 C C . ASP A 1 97 ? 11.766 7.461 -5.334 1.00 97.38 97 ASP A C 1
ATOM 776 O O . ASP A 1 97 ? 10.905 6.985 -4.593 1.00 97.38 97 ASP A O 1
ATOM 780 N N . GLU A 1 98 ? 12.785 8.166 -4.837 1.00 97.69 98 GLU A N 1
ATOM 781 C CA . GLU A 1 98 ? 12.960 8.405 -3.397 1.00 97.69 98 GLU A CA 1
ATOM 782 C C . GLU A 1 98 ? 11.903 9.349 -2.813 1.00 97.69 98 GLU A C 1
ATOM 784 O O . GLU A 1 98 ? 11.501 9.177 -1.659 1.00 97.69 98 GLU A O 1
ATOM 789 N N . GLN A 1 99 ? 11.454 10.335 -3.591 1.00 96.94 99 GLN A N 1
ATOM 790 C CA . GLN A 1 99 ? 10.458 11.318 -3.171 1.00 96.94 99 GLN A CA 1
ATOM 791 C C . GLN A 1 99 ? 9.070 10.685 -3.141 1.00 96.94 99 GLN A C 1
ATOM 793 O O . GLN A 1 99 ? 8.366 10.830 -2.143 1.00 96.94 99 GLN A O 1
ATOM 798 N N . GLU A 1 100 ? 8.715 9.911 -4.169 1.00 97.00 100 GLU A N 1
ATOM 799 C CA . GLU A 1 100 ? 7.458 9.154 -4.184 1.00 97.00 100 GLU A CA 1
ATOM 800 C C . GLU A 1 100 ? 7.409 8.142 -3.036 1.00 97.00 100 GLU A C 1
ATOM 802 O O . GLU A 1 100 ? 6.392 8.010 -2.360 1.00 97.00 100 GLU A O 1
ATOM 807 N N . ILE A 1 101 ? 8.523 7.464 -2.734 1.00 98.12 101 ILE A N 1
ATOM 808 C CA . ILE A 1 101 ? 8.577 6.542 -1.594 1.00 98.12 101 ILE A CA 1
ATOM 809 C C . ILE A 1 101 ? 8.405 7.262 -0.260 1.00 98.12 101 ILE A C 1
ATOM 811 O O . ILE A 1 101 ? 7.712 6.746 0.619 1.00 98.12 101 ILE A O 1
ATOM 815 N N . ALA A 1 102 ? 9.031 8.425 -0.075 1.00 98.25 102 ALA A N 1
ATOM 816 C CA . ALA A 1 102 ? 8.837 9.218 1.134 1.00 98.25 102 ALA A CA 1
ATOM 817 C C . ALA A 1 102 ? 7.366 9.632 1.287 1.00 98.25 102 ALA A C 1
ATOM 819 O O . ALA A 1 102 ? 6.773 9.408 2.342 1.00 98.25 102 ALA A O 1
ATOM 820 N N . PHE A 1 103 ? 6.761 10.123 0.207 1.00 97.94 103 PHE A N 1
ATOM 821 C CA . PHE A 1 103 ? 5.355 10.502 0.164 1.00 97.94 103 PHE A CA 1
ATOM 822 C C . PHE A 1 103 ? 4.417 9.322 0.473 1.00 97.94 103 PHE A C 1
ATOM 824 O O . PHE A 1 103 ? 3.552 9.419 1.343 1.00 97.94 103 PHE A O 1
ATOM 831 N N . LEU A 1 104 ? 4.622 8.158 -0.147 1.00 98.44 104 LEU A N 1
ATOM 832 C CA . LEU A 1 104 ? 3.796 6.971 0.097 1.00 98.44 104 LEU A CA 1
ATOM 833 C C . LEU A 1 104 ? 3.910 6.452 1.536 1.00 98.44 104 LEU A C 1
ATOM 835 O O . LEU A 1 104 ? 2.931 5.950 2.088 1.00 98.44 104 LEU A O 1
ATOM 839 N N . LYS A 1 105 ? 5.072 6.597 2.186 1.00 98.75 105 LYS A N 1
ATOM 840 C CA . LYS A 1 105 ? 5.222 6.291 3.621 1.00 98.75 105 LYS A CA 1
ATOM 841 C C . LYS A 1 105 ? 4.395 7.240 4.493 1.00 98.75 105 LYS A C 1
ATOM 843 O O . LYS A 1 105 ? 3.802 6.800 5.482 1.00 98.75 105 LYS A O 1
ATOM 848 N N . GLU A 1 106 ? 4.308 8.517 4.128 1.00 98.50 106 GLU A N 1
ATOM 849 C CA . GLU A 1 106 ? 3.417 9.468 4.801 1.00 98.50 106 GLU A CA 1
ATOM 850 C C . GLU A 1 106 ? 1.951 9.056 4.628 1.00 98.50 106 GLU A C 1
ATOM 852 O O . GLU A 1 106 ? 1.242 8.943 5.627 1.00 98.50 106 GLU A O 1
ATOM 857 N N . LYS A 1 107 ? 1.522 8.708 3.405 1.00 98.62 107 LYS A N 1
ATOM 858 C CA . LYS A 1 107 ? 0.154 8.226 3.133 1.00 98.62 107 LYS A CA 1
ATOM 859 C C . LYS A 1 107 ? -0.186 6.931 3.876 1.00 98.62 107 LYS A C 1
ATOM 861 O O . LYS A 1 107 ? -1.267 6.815 4.440 1.00 98.62 107 LYS A O 1
ATOM 866 N N . LEU A 1 108 ? 0.750 5.982 3.972 1.00 98.69 108 LEU A N 1
ATOM 867 C CA . LEU A 1 108 ? 0.583 4.763 4.780 1.00 98.69 108 LEU A CA 1
ATOM 868 C C . LEU A 1 108 ? 0.390 5.069 6.270 1.00 98.69 108 LEU A C 1
ATOM 870 O O . LEU A 1 108 ? -0.405 4.407 6.933 1.00 98.69 108 LEU A O 1
ATOM 874 N N . THR A 1 109 ? 1.108 6.066 6.790 1.00 98.62 109 THR A N 1
ATOM 875 C CA . THR A 1 109 ? 0.979 6.505 8.189 1.00 98.62 109 THR A CA 1
ATOM 876 C C . THR A 1 109 ? -0.356 7.208 8.427 1.00 98.62 109 THR A C 1
ATOM 878 O O . THR A 1 109 ? -1.016 6.958 9.432 1.00 98.62 109 THR A O 1
ATOM 881 N N . GLU A 1 110 ? -0.770 8.064 7.493 1.00 98.50 110 GLU A N 1
ATOM 882 C CA . GLU A 1 110 ? -2.056 8.761 7.525 1.00 98.50 110 GLU A CA 1
ATOM 883 C C . GLU A 1 110 ? -3.226 7.769 7.494 1.00 98.50 110 GLU A C 1
ATOM 885 O O . GLU A 1 110 ? -4.069 7.783 8.393 1.00 98.50 110 GLU A O 1
ATOM 890 N N . ALA A 1 111 ? -3.220 6.842 6.531 1.00 98.25 111 ALA A N 1
ATOM 891 C CA . ALA A 1 111 ? -4.247 5.818 6.403 1.00 98.25 111 ALA A CA 1
ATOM 892 C C . ALA A 1 111 ? -4.338 4.937 7.654 1.00 98.25 111 ALA A C 1
ATOM 894 O O . ALA A 1 111 ? -5.436 4.640 8.115 1.00 98.25 111 ALA A O 1
ATOM 895 N N . HIS A 1 112 ? -3.198 4.553 8.239 1.00 98.31 112 HIS A N 1
ATOM 896 C CA . HIS A 1 112 ? -3.156 3.806 9.499 1.00 98.31 112 HIS A CA 1
ATOM 897 C C . HIS A 1 112 ? -3.789 4.574 10.662 1.00 98.31 112 HIS A C 1
ATOM 899 O O . HIS A 1 112 ? -4.575 3.989 11.405 1.00 98.31 112 HIS A O 1
ATOM 905 N N . GLY A 1 113 ? -3.488 5.868 10.804 1.00 97.25 113 GLY A N 1
ATOM 906 C CA . GLY A 1 113 ? -4.047 6.712 11.863 1.00 97.25 113 GLY A CA 1
ATOM 907 C C . GLY A 1 113 ? -5.555 6.943 11.728 1.00 97.25 113 GLY A C 1
ATOM 908 O O . GLY A 1 113 ? -6.248 7.050 12.739 1.00 97.25 113 GLY A O 1
ATOM 909 N N . ASN A 1 114 ? -6.061 6.967 10.493 1.00 96.75 114 ASN A N 1
ATOM 910 C CA . ASN A 1 114 ? -7.482 7.139 10.186 1.00 96.75 114 ASN A CA 1
ATOM 911 C C . ASN A 1 114 ? -8.269 5.813 10.170 1.00 96.75 114 ASN A C 1
ATOM 913 O O . ASN A 1 114 ? -9.493 5.827 10.243 1.00 96.75 114 ASN A O 1
ATOM 917 N N . ALA A 1 115 ? -7.585 4.666 10.101 1.00 95.62 115 ALA A N 1
ATOM 918 C CA . ALA A 1 115 ? -8.193 3.339 9.988 1.00 95.62 115 ALA A CA 1
ATOM 919 C C . ALA A 1 115 ? -9.081 2.869 11.161 1.00 95.62 115 ALA A C 1
ATOM 921 O O . ALA A 1 115 ? -9.952 2.028 10.913 1.00 95.62 115 ALA A O 1
ATOM 922 N N . PRO A 1 116 ? -8.870 3.281 12.431 1.00 88.88 116 PRO A N 1
ATOM 923 C CA . PRO A 1 116 ? -9.739 2.885 13.538 1.00 88.88 116 PRO A CA 1
ATOM 924 C C . PRO A 1 116 ? -11.169 3.434 13.380 1.00 88.88 116 PRO A C 1
ATOM 926 O O . PRO A 1 116 ? -11.502 4.514 13.864 1.00 88.88 116 PRO A O 1
ATOM 929 N N . GLU A 1 117 ? -12.021 2.645 12.727 1.00 66.31 117 GLU A N 1
ATOM 930 C CA . GLU A 1 117 ? -13.463 2.863 12.543 1.00 66.31 117 GLU A CA 1
ATOM 931 C C . GLU A 1 117 ? -14.333 1.761 13.149 1.00 66.31 117 GLU A C 1
ATOM 933 O O . GLU A 1 117 ? -13.985 0.561 12.995 1.00 66.31 117 GLU A O 1
#

Secondary structure (DSSP, 8-state):
-HHHHHHHHHHHTTSSSEEEEEEEETTTEEEEEEEETT--S-S-SEEEEEE-SSTTS--EEEEEETTTS--TT--SEEEEEEETTEEEEEEEESS--HHHHHHHHHHHHHHHHH---

pLDDT: mean 96.27, std 3.58, range [66.31, 98.75]

Sequence (117 aa):
TRKAFTELVNHVNTLSDIALEFVSRPGVSYSFRPRHTAQAKRPLFAMVDVIDDDPDDRWLSICFYADLVTDPQEQGDHVPEGLLGEDACCFDMYEYDEQEIAFLKEKLTEAHGNAPE

=== Feature glossary ===
Feature key, reading from the visual/contextual features back to the raw sequence:

Rendered structure images. Structure images are PyMOL renders from six orthogonal camera directions. Cartoon representation draws helices as coils and strands as arrows; sticks shows the backbone as bonds; surface shows the solvent-excluded envelope. Rainbow coloring maps sequence position to hue (blue→red, N→C); chain coloring assigns a distinct color per polypeptide.

Contact-map, Ramachandran, and PAE plots. Three diagnostic plots accompany the record. The Cα contact map visualizes the tertiary structure as a 2D adjacency matrix (8 Å cutoff, sequence-local contacts suppressed). The Ramachandran plot shows the distribution of backbone (φ, ψ) torsions, with points in the α and β basins reflecting secondary structure content. The PAE plot shows AlphaFold's inter-residue confidence as a color matrix.

InterPro / GO / CATH / organism. The annotation block draws on four external resources. InterPro: which protein families and domains the sequence belongs to. GO: standardized terms for what the protein does, what process it pa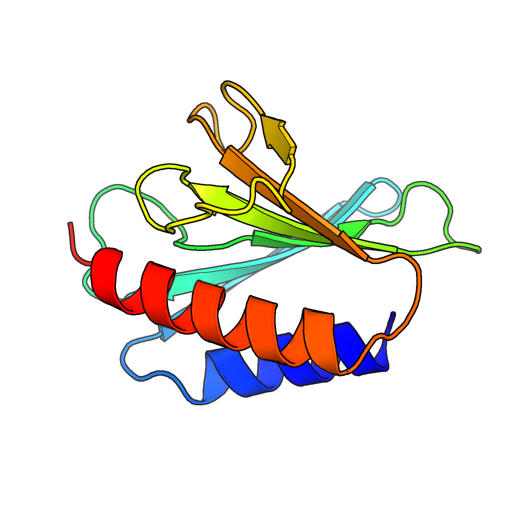rticipates in, and where in the cell it acts. CATH: which structural fold it has in the CATH hierarchy. Organism: the species of origin.

Nearest PDB structures. Structural nearest neighbors (via Foldseek easy-search vs the PDB). Reported per hit: target PDB id, E-value, and alignment TM-score. A TM-score above ~0.5 is the conventional threshold for 'same fold'.

Predicted aligned error. Predicted aligned error is AlphaFold's pairwise confidence. Unlike pLDDT (per-residue), PAE is per-residue-pair and captures whether two parts of the structure are correctly placed relative to each other. Units are ångströms of expected positional error.

Solvent-accessible surface area. SASA measures how much of the protein is reachable by solvent. It is computed by rolling a water-sized probe over the atomic surface and summing the exposed area (Å²). Per-residue SASA distinguishes core (buried, low SASA) from surface (exposed, high SASA) residues; total SASA is a whole-molecule size measure.

B-factor. Crystallographic B-factors measure how much each atom's electron density is smeared out, in Å². They rise in mobile loops and surface residues and fall in the buried interior. In AlphaFold models this column is repurposed to hold pLDDT instead.

pLDDT. For AlphaFold models, the B-factor field carries pLDDT — the model's own estimate of local accuracy on a 0–100 scale. Regions with pLDDT<50 should be treated as essentially unmodeled; they often correspond to intrinsically disordered segments.

Backbone torsions (φ/ψ). φ (phi) and ψ (psi) are the two rotatable backbone dihedrals per residue: φ is the C(i-1)–N–Cα–C torsion, ψ is the N–Cα–C–N(i+1) torsion, both in degrees on (−180°, 180°]. α-helical residues cluster near (−60°, −45°); β-strand residues near (−120°, +130°). A Ramachandran plot is simply a scatter of (φ, ψ) for every residue.

Radius of gyration, Cα contacts, bounding box. Radius of gyration (Rg) is the root-mean-square distance of Cα atoms from their centroid — a single number for overall size and compactness. A globular domain of N residues has Rg ≈ 2.2·N^0.38 Å; an extended or disordered chain has a much larger Rg. The Cα contact count is the number of residue pairs whose Cα atoms are within 8 Å and are more than four positions apart in sequence — a standard proxy for tertiary packing density. The bounding box is the smallest axis-aligned box enclosing all Cα atoms.

Secondary structure (3-state, P-SEA). Three-state secondary structure (P-SEA) collapses the eight DSSP classes into helix (a), strand (b), and coil (c). P-SEA assigns these from Cα geometry alone — distances and angles — without requiring backbone oxygens, so it works on any Cα trace.

Secondary structure (8-state, DSSP). Secondary structure is the local, repeating backbone conformation. DSSP classifies it into eight states by reading the hydrogen-bond network: three helix types (H, G, I), two β types (E, B), two non-regular types (T, S), and unstructured coil (-).

Foldseek 3Di. The Foldseek 3Di string encodes local tertiary geometry as a 20-letter alphabet — one character per residue — derived from the relative positions of nearby Cα atoms. Unlike the amino-acid sequence, 3Di is a direct function of the 3D structure, so two proteins with the same fold have similar 3Di strings even at low sequence identity.

mmCIF coordinates. Structure coordinates are given as an mmCIF _atom_site loop: one row per atom with element, residue name, chain id, sequence number, and x/y/z position in Å. Only the four main-chain atoms per residue are included here; side chains are omitted to keep the record compact.

Sequence. This is the polypeptide sequence — one letter per residue, N-terminus first. Length ranges from a few dozen residues for small domains to over a thousand for large multi-domain proteins.